Protein AF-A0A7J4LYX9-F1 (afdb_monomer_lite)

pLDDT: mean 90.03, std 9.16, range [48.56, 97.06]

Secondary structure (DSSP, 8-state):
-HHHHHHHHHHHHHTTS--EEEEEETTEEEEEE-HHHHTT--HHHHHHHHHHHTTT--EEEEETTEEEEE--TTTHHHHHHHHHHHTT--S---

Foldseek 3Di:
DVVQVVVQVVVCVVVVHFDWDWDDDAQKIKIFTTPVCLVPDAPVVLVVVLCVVVVNQKDKDDDSGIMMIGHHPVCVVVSVQSSCVSVVNDNPDD

Sequence (94 aa):
GRYSSKLQNHLETENNGNTITIVHYGNYISMRISKDLSGSVNLLEIIERLKVATNGELSGGGHQQAASIKTTSEHMNDTMRMLLVELGVKSQVF

Radius of gyration: 12.81 Å; chains: 1; bounding box: 34×29×33 Å

Structure (mmCIF, N/CA/C/O backbone):
data_AF-A0A7J4LYX9-F1
#
_entry.id   AF-A0A7J4LYX9-F1
#
loop_
_atom_site.group_PDB
_atom_site.id
_atom_site.type_symbol
_atom_site.label_atom_id
_atom_site.label_alt_id
_atom_site.label_comp_id
_atom_site.label_asym_id
_atom_site.label_entity_id
_atom_site.label_seq_id
_atom_site.pdbx_PDB_ins_code
_atom_site.Cartn_x
_atom_site.Cartn_y
_atom_site.Cartn_z
_atom_site.occupancy
_atom_site.B_iso_or_equiv
_atom_site.auth_seq_id
_atom_site.auth_comp_id
_atom_site.auth_asym_id
_atom_site.auth_atom_id
_atom_site.pdbx_PDB_model_num
ATOM 1 N N . GLY A 1 1 ? -3.347 10.266 0.029 1.00 66.69 1 GLY A N 1
ATOM 2 C CA . GLY A 1 1 ? -3.289 10.682 1.447 1.00 66.69 1 GLY A CA 1
ATOM 3 C C . GLY A 1 1 ? -4.666 10.902 2.059 1.00 66.69 1 GLY A C 1
ATOM 4 O O . GLY A 1 1 ? -5.137 10.044 2.790 1.00 66.69 1 GLY A O 1
ATOM 5 N N . ARG A 1 2 ? -5.326 12.035 1.768 1.00 82.50 2 ARG A N 1
ATOM 6 C CA . ARG A 1 2 ? -6.611 12.409 2.399 1.00 82.50 2 ARG A CA 1
ATOM 7 C C . ARG A 1 2 ? -7.762 11.443 2.086 1.00 82.50 2 ARG A C 1
ATOM 9 O O . ARG A 1 2 ? -8.540 11.134 2.978 1.00 82.50 2 ARG A O 1
ATOM 16 N N . TYR A 1 3 ? -7.841 10.954 0.847 1.00 87.56 3 TYR A N 1
ATOM 17 C CA . TYR A 1 3 ? -8.841 9.960 0.441 1.00 87.56 3 TYR A CA 1
ATOM 18 C C . TYR A 1 3 ? -8.643 8.620 1.164 1.00 87.56 3 TYR A C 1
ATOM 20 O O . TYR A 1 3 ? -9.535 8.193 1.887 1.00 87.56 3 TYR A O 1
ATOM 28 N N . SER A 1 4 ? -7.452 8.015 1.060 1.00 86.81 4 SER A N 1
ATOM 29 C CA . SER A 1 4 ? -7.149 6.724 1.698 1.00 86.81 4 SER A CA 1
ATOM 30 C C . SER A 1 4 ? -7.305 6.753 3.219 1.00 86.81 4 SER A C 1
ATOM 32 O O . SER A 1 4 ? -7.736 5.768 3.799 1.00 86.81 4 SER A O 1
ATOM 34 N N . SER A 1 5 ? -7.035 7.887 3.871 1.00 88.44 5 SER A N 1
ATOM 35 C CA . SER A 1 5 ? -7.307 8.048 5.304 1.00 88.44 5 SER A CA 1
ATOM 36 C C . SER A 1 5 ? -8.802 8.073 5.631 1.00 88.44 5 SER A C 1
ATOM 38 O O . SER A 1 5 ? -9.210 7.450 6.602 1.00 88.44 5 SER A O 1
ATOM 40 N N . LYS A 1 6 ? -9.626 8.783 4.848 1.00 92.62 6 LYS A N 1
ATOM 41 C CA . LYS A 1 6 ? -11.082 8.792 5.069 1.00 92.62 6 LYS A CA 1
ATOM 42 C C . LYS A 1 6 ? -11.692 7.416 4.817 1.00 92.62 6 LYS A C 1
ATOM 44 O O . LYS A 1 6 ? -12.552 6.995 5.580 1.00 92.62 6 LYS A O 1
ATOM 49 N N . LEU A 1 7 ? -11.223 6.737 3.770 1.00 92.69 7 LEU A N 1
ATOM 50 C CA . LEU A 1 7 ? -11.642 5.380 3.442 1.00 92.69 7 LEU A CA 1
ATOM 51 C C . LEU A 1 7 ? -11.280 4.401 4.564 1.00 92.69 7 LEU A C 1
ATOM 53 O O . LEU A 1 7 ? -12.150 3.665 5.004 1.00 92.69 7 LEU A O 1
ATOM 57 N N . GLN A 1 8 ? -10.046 4.461 5.081 1.00 92.94 8 GLN A N 1
ATOM 58 C CA . GLN A 1 8 ? -9.621 3.657 6.231 1.00 92.94 8 GLN A CA 1
ATOM 59 C C . GLN A 1 8 ? -10.562 3.851 7.426 1.00 92.94 8 GLN A C 1
ATOM 61 O O . GLN A 1 8 ? -11.093 2.876 7.934 1.00 92.94 8 GLN A O 1
ATOM 66 N N . ASN A 1 9 ? -10.824 5.096 7.839 1.00 91.75 9 ASN A N 1
ATOM 67 C CA . ASN A 1 9 ? -11.684 5.364 8.999 1.00 91.75 9 ASN A CA 1
ATOM 68 C C . ASN A 1 9 ? -13.108 4.811 8.810 1.00 91.75 9 ASN A C 1
ATOM 70 O O . ASN A 1 9 ? -13.730 4.328 9.756 1.00 91.75 9 ASN A O 1
ATOM 74 N N . HIS A 1 10 ? -13.635 4.900 7.587 1.00 93.00 10 HIS A N 1
ATOM 75 C CA . HIS A 1 10 ? -14.944 4.352 7.254 1.00 93.00 10 HIS A CA 1
ATOM 76 C C . HIS A 1 10 ? -14.945 2.819 7.330 1.00 93.00 10 HIS A C 1
ATOM 78 O O . HIS A 1 10 ? -15.778 2.256 8.033 1.00 93.00 10 HIS A O 1
ATOM 84 N N . LEU A 1 11 ? -13.962 2.157 6.710 1.00 92.31 11 LEU A N 1
ATOM 85 C CA . LEU A 1 11 ? -13.828 0.697 6.730 1.00 92.31 11 LEU A CA 1
ATOM 86 C C . LEU A 1 11 ? -13.563 0.144 8.134 1.00 92.31 11 LEU A C 1
ATOM 88 O O . LEU A 1 11 ? -14.075 -0.919 8.471 1.00 92.31 11 LEU A O 1
ATOM 92 N N . GLU A 1 12 ? -12.802 0.853 8.968 1.00 91.69 12 GLU A N 1
ATOM 93 C CA . GLU A 1 12 ? -12.612 0.496 10.379 1.00 91.69 12 GLU A CA 1
ATOM 94 C C . GLU A 1 12 ? -13.927 0.510 11.153 1.00 91.69 12 GLU A C 1
ATOM 96 O O . GLU A 1 12 ? -14.160 -0.372 11.978 1.00 91.69 12 GLU A O 1
ATOM 101 N N . THR A 1 13 ? -14.789 1.488 10.866 1.00 90.50 13 THR A N 1
ATOM 102 C CA . THR A 1 13 ? -16.109 1.596 11.494 1.00 90.50 13 THR A CA 1
ATOM 103 C C . THR A 1 13 ? -17.018 0.443 11.062 1.00 90.50 13 THR A C 1
ATOM 105 O O . THR A 1 13 ? -17.727 -0.113 11.893 1.00 90.50 13 THR A O 1
ATOM 108 N N . GLU A 1 14 ? -16.988 0.057 9.784 1.00 90.19 14 GLU A N 1
ATOM 109 C CA . GLU A 1 14 ? -17.850 -1.008 9.248 1.00 90.19 14 GLU A CA 1
ATOM 110 C C . GLU A 1 14 ? -17.397 -2.423 9.629 1.00 90.19 14 GLU A C 1
ATOM 112 O O . GLU A 1 14 ? -18.232 -3.301 9.830 1.00 90.19 14 GLU A O 1
ATOM 117 N N . ASN A 1 15 ? -16.087 -2.658 9.755 1.00 85.75 15 ASN A N 1
ATOM 118 C CA . ASN A 1 15 ? -15.527 -3.994 9.993 1.00 85.75 15 ASN A CA 1
ATOM 119 C C . ASN A 1 15 ? -15.195 -4.277 11.468 1.00 85.75 15 ASN A C 1
ATOM 121 O O . ASN A 1 15 ? -14.512 -5.255 11.764 1.00 85.75 15 ASN A O 1
ATOM 125 N N . ASN A 1 16 ? -15.682 -3.449 12.402 1.00 80.56 16 ASN A N 1
ATOM 126 C CA . ASN A 1 16 ? -15.364 -3.535 13.834 1.00 80.56 16 ASN A CA 1
ATOM 127 C C . ASN A 1 16 ? -13.846 -3.519 14.122 1.00 80.56 16 ASN A C 1
ATOM 129 O O . ASN A 1 16 ? -13.360 -4.228 15.004 1.00 80.56 16 ASN A O 1
ATOM 133 N N . GLY A 1 17 ? -13.095 -2.693 13.390 1.00 78.06 17 GLY A N 1
ATOM 134 C CA . GLY A 1 17 ? -11.644 -2.551 13.536 1.00 78.06 17 GLY A CA 1
ATOM 135 C C . GLY A 1 17 ? -10.822 -3.436 12.592 1.00 78.06 17 GLY A C 1
ATOM 136 O O . GLY A 1 17 ? -11.312 -3.902 11.571 1.00 78.06 17 GLY A O 1
ATOM 137 N N . ASN A 1 18 ? -9.530 -3.584 12.903 1.00 87.88 18 ASN A N 1
ATOM 138 C CA . ASN A 1 18 ? -8.524 -4.391 12.193 1.00 87.88 18 ASN A CA 1
ATOM 139 C C . ASN A 1 18 ? -8.659 -4.449 10.663 1.00 87.88 18 ASN A C 1
ATOM 141 O O . ASN A 1 18 ? -8.932 -5.496 10.080 1.00 87.88 18 ASN A O 1
ATOM 145 N N . THR A 1 19 ? -8.370 -3.334 9.999 1.00 92.44 19 THR A N 1
ATOM 146 C CA . THR A 1 19 ? -8.349 -3.257 8.536 1.00 92.44 19 THR A CA 1
ATOM 147 C C . THR A 1 19 ? -6.983 -2.837 8.007 1.00 92.44 19 THR A C 1
ATOM 149 O O . THR A 1 19 ? -6.264 -2.035 8.611 1.00 92.44 19 THR A O 1
ATOM 152 N N . ILE A 1 20 ? -6.644 -3.363 6.830 1.00 93.19 20 ILE A N 1
ATOM 153 C CA . ILE A 1 20 ? -5.567 -2.859 5.980 1.00 93.19 20 ILE A CA 1
ATOM 154 C C . ILE A 1 20 ? -6.221 -2.379 4.692 1.00 93.19 20 ILE A C 1
ATOM 156 O O . ILE A 1 20 ? -6.829 -3.167 3.972 1.00 93.19 20 ILE A O 1
ATOM 160 N N . THR A 1 21 ? -6.094 -1.090 4.394 1.00 94.12 21 THR A N 1
ATOM 161 C CA . THR A 1 21 ? -6.612 -0.508 3.155 1.00 94.12 21 THR A CA 1
ATOM 162 C C . THR A 1 21 ? -5.470 -0.259 2.188 1.00 94.12 21 THR A C 1
ATOM 164 O O . THR A 1 21 ? -4.507 0.440 2.513 1.00 94.12 21 THR A O 1
ATOM 167 N N . ILE A 1 22 ? -5.618 -0.768 0.967 1.00 94.62 22 ILE A N 1
ATOM 168 C CA . ILE A 1 22 ? -4.697 -0.541 -0.145 1.00 94.62 22 ILE A CA 1
ATOM 169 C C . ILE A 1 22 ? -5.462 0.190 -1.244 1.00 94.62 22 ILE A C 1
ATOM 171 O O . ILE A 1 22 ? -6.495 -0.277 -1.712 1.00 94.62 22 ILE A O 1
ATOM 175 N N . VAL A 1 23 ? -4.955 1.349 -1.658 1.00 94.12 23 VAL A N 1
ATOM 176 C CA . VAL A 1 23 ? -5.517 2.141 -2.758 1.00 94.12 23 VAL A CA 1
ATOM 177 C C . VAL A 1 23 ? -4.416 2.397 -3.771 1.00 94.12 23 VAL A C 1
ATOM 179 O O . VAL A 1 23 ? -3.439 3.075 -3.445 1.00 94.12 23 VAL A O 1
ATOM 182 N N . HIS A 1 24 ? -4.580 1.908 -4.998 1.00 92.31 24 HIS A N 1
ATOM 183 C CA . HIS A 1 24 ? -3.711 2.309 -6.103 1.00 92.31 24 HIS A CA 1
ATOM 184 C C . HIS A 1 24 ? -4.246 3.570 -6.781 1.00 92.31 24 HIS A C 1
ATOM 186 O O . HIS A 1 24 ? -5.451 3.821 -6.771 1.00 92.31 24 HIS A O 1
ATOM 192 N N . TYR A 1 25 ? -3.363 4.379 -7.359 1.00 91.00 25 TYR A N 1
ATOM 193 C CA . TYR A 1 25 ? -3.723 5.447 -8.290 1.00 91.00 25 TYR A CA 1
ATOM 194 C C . TYR A 1 25 ? -2.496 5.858 -9.113 1.00 91.00 25 TYR A C 1
ATOM 196 O O . TYR A 1 25 ? -1.482 6.308 -8.573 1.00 91.00 25 TYR A O 1
ATOM 204 N N . GLY A 1 26 ? -2.584 5.712 -10.437 1.00 91.75 26 GLY A N 1
ATOM 205 C CA . GLY A 1 26 ? -1.453 5.949 -11.335 1.00 91.75 26 GLY A CA 1
ATOM 206 C C . GLY A 1 26 ? -0.255 5.079 -10.955 1.00 91.75 26 GLY A C 1
ATOM 207 O O . GLY A 1 26 ? -0.372 3.865 -10.882 1.00 91.75 26 GLY A O 1
ATOM 208 N N . ASN A 1 27 ? 0.875 5.716 -10.652 1.00 94.88 27 ASN A N 1
ATOM 209 C CA . ASN A 1 27 ? 2.137 5.062 -10.284 1.00 94.88 27 ASN A CA 1
ATOM 210 C C . ASN A 1 27 ? 2.331 4.910 -8.765 1.00 94.88 27 ASN A C 1
ATOM 212 O O . ASN A 1 27 ? 3.453 4.727 -8.295 1.00 94.88 27 ASN A O 1
ATOM 216 N N . TYR A 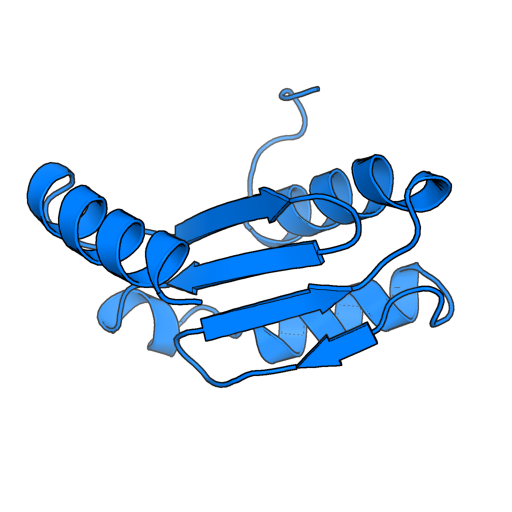1 28 ? 1.255 5.035 -7.982 1.00 95.19 28 TYR A N 1
ATOM 217 C CA . TYR A 1 28 ? 1.301 5.020 -6.523 1.00 95.19 28 TYR A CA 1
ATOM 218 C C . TYR A 1 28 ? 0.387 3.951 -5.934 1.00 95.19 28 TYR A C 1
ATOM 220 O O . TYR A 1 28 ? -0.743 3.764 -6.378 1.00 95.19 28 TYR A O 1
ATOM 228 N N . ILE A 1 29 ? 0.855 3.327 -4.858 1.00 95.62 29 ILE A N 1
ATOM 229 C CA . ILE A 1 29 ? 0.071 2.474 -3.967 1.00 95.62 29 ILE A CA 1
ATOM 230 C C . ILE A 1 29 ? 0.103 3.132 -2.590 1.00 95.62 29 ILE A C 1
ATOM 232 O O . ILE A 1 29 ? 1.167 3.293 -1.997 1.00 95.62 29 ILE A O 1
ATOM 236 N N . SER A 1 30 ? -1.052 3.544 -2.074 1.00 95.88 30 SER A N 1
ATOM 237 C CA . SER A 1 30 ? -1.207 4.065 -0.716 1.00 95.88 30 SER A CA 1
ATOM 238 C C .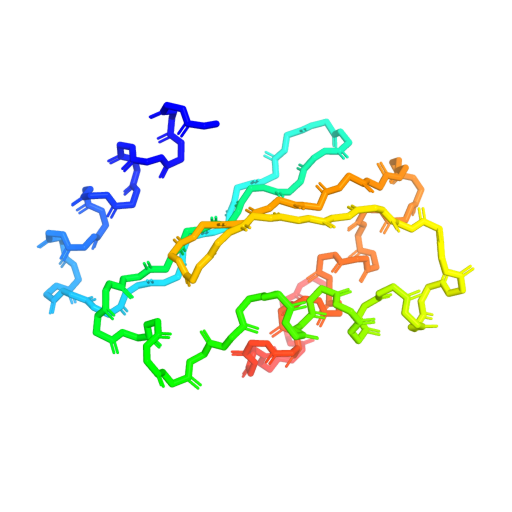 SER A 1 30 ? -1.749 2.968 0.186 1.00 95.88 30 SER A C 1
ATOM 240 O O . SER A 1 30 ? -2.794 2.395 -0.100 1.00 95.88 30 SER A O 1
ATOM 242 N N . MET A 1 31 ? -1.080 2.750 1.312 1.00 96.00 31 MET A N 1
ATOM 243 C CA . MET A 1 31 ? -1.458 1.773 2.325 1.00 96.00 31 MET A CA 1
ATOM 244 C C . MET A 1 31 ? -1.809 2.473 3.634 1.00 96.00 31 MET A C 1
ATOM 246 O O . MET A 1 31 ? -1.168 3.456 4.029 1.00 96.00 31 MET A O 1
ATOM 250 N N . ARG A 1 32 ? -2.835 1.963 4.306 1.00 94.94 32 ARG A N 1
ATOM 251 C CA . ARG A 1 32 ? -3.240 2.339 5.660 1.00 94.94 32 ARG A CA 1
ATOM 252 C C . ARG A 1 32 ? -3.510 1.071 6.447 1.00 94.94 32 ARG A C 1
ATOM 254 O O . ARG A 1 32 ? -3.999 0.099 5.885 1.00 94.94 32 ARG A O 1
ATOM 261 N N . ILE A 1 33 ? -3.172 1.097 7.725 1.00 94.44 33 ILE A N 1
ATOM 262 C CA . ILE A 1 33 ? -3.392 -0.022 8.630 1.00 94.44 33 ILE A CA 1
ATOM 263 C C . ILE A 1 33 ? -3.929 0.494 9.956 1.00 94.44 33 ILE A C 1
ATOM 265 O O . ILE A 1 33 ? -3.490 1.540 10.449 1.00 94.44 33 ILE A O 1
ATOM 269 N N . SER A 1 34 ? -4.878 -0.244 10.525 1.00 93.50 34 SER A N 1
ATOM 270 C CA . SER A 1 34 ? -5.429 0.056 11.839 1.00 93.50 34 SER A CA 1
ATOM 271 C C . SER A 1 34 ? -4.354 0.088 12.911 1.00 93.50 34 SER A C 1
ATOM 273 O O . SER A 1 34 ? -3.360 -0.637 12.850 1.00 93.50 34 SER A O 1
ATOM 275 N N . LYS A 1 35 ? -4.568 0.928 13.927 1.00 90.31 35 LYS A N 1
ATOM 276 C CA . LYS A 1 35 ? -3.632 1.085 15.048 1.00 90.31 35 LYS A CA 1
ATOM 277 C C . LYS A 1 35 ? -3.298 -0.248 15.713 1.00 90.31 35 LYS A C 1
ATOM 279 O O . LYS A 1 35 ? -2.122 -0.533 15.919 1.00 90.31 35 LYS A O 1
ATOM 284 N N . ASP A 1 36 ? -4.306 -1.070 15.964 1.00 89.75 36 ASP A N 1
ATOM 285 C CA . ASP A 1 36 ? -4.129 -2.344 16.660 1.00 89.75 36 ASP A CA 1
ATOM 286 C C . ASP A 1 36 ? -3.307 -3.337 15.823 1.00 89.75 36 ASP A C 1
ATOM 288 O O . ASP A 1 36 ? -2.413 -4.001 16.343 1.00 89.75 36 ASP A O 1
ATOM 292 N N . LEU A 1 37 ? -3.507 -3.353 14.500 1.00 91.12 37 LEU A N 1
ATOM 293 C CA . LEU A 1 37 ? -2.705 -4.167 13.581 1.00 91.12 37 LEU A CA 1
ATOM 294 C C . LEU A 1 37 ? -1.279 -3.636 13.390 1.00 91.12 37 LEU A C 1
ATOM 296 O O . LEU A 1 37 ? -0.362 -4.434 13.190 1.00 91.12 37 LEU A O 1
ATOM 300 N N . SER A 1 38 ? -1.063 -2.320 13.484 1.00 90.75 38 SER A N 1
ATOM 301 C CA . SER A 1 38 ? 0.251 -1.697 13.257 1.00 90.75 38 SER A CA 1
ATOM 302 C C . SER A 1 38 ? 1.336 -2.124 14.257 1.00 90.75 38 SER A C 1
ATOM 304 O O . SER A 1 38 ? 2.520 -1.957 13.976 1.00 90.75 38 SER A O 1
ATOM 306 N N . GLY A 1 39 ? 0.955 -2.718 15.396 1.00 89.00 39 GLY A N 1
ATOM 307 C CA . GLY A 1 39 ? 1.894 -3.350 16.331 1.00 89.00 39 GLY A CA 1
ATOM 308 C C . GLY A 1 39 ? 2.389 -4.736 15.895 1.00 89.00 39 GLY A C 1
ATOM 309 O O . GLY A 1 39 ? 3.387 -5.216 16.422 1.00 89.00 39 GLY A O 1
ATOM 310 N N . SER A 1 40 ? 1.708 -5.375 14.941 1.00 90.62 40 SER A N 1
ATOM 311 C CA . SER A 1 40 ? 2.006 -6.734 14.458 1.00 90.62 40 SER A CA 1
ATOM 312 C C . SER A 1 40 ? 2.456 -6.780 12.996 1.00 90.62 40 SER A C 1
ATOM 314 O O . SER A 1 40 ? 3.189 -7.684 12.605 1.00 90.62 40 SER A O 1
ATOM 316 N N . VAL A 1 41 ? 2.051 -5.796 12.191 1.00 92.25 41 VAL A N 1
ATOM 317 C CA . VAL A 1 41 ? 2.382 -5.704 10.768 1.00 92.25 41 VAL A CA 1
ATOM 318 C C . VAL A 1 41 ? 3.196 -4.441 10.526 1.00 92.25 41 VAL A C 1
ATOM 320 O O . VAL A 1 41 ? 2.702 -3.322 10.669 1.00 92.25 41 VAL A O 1
ATOM 323 N N . ASN A 1 42 ? 4.447 -4.623 10.109 1.00 94.31 42 ASN A N 1
ATOM 324 C CA . ASN A 1 42 ? 5.350 -3.525 9.801 1.00 94.31 42 ASN A CA 1
ATOM 325 C C . ASN A 1 42 ? 5.356 -3.222 8.295 1.00 94.31 42 ASN A C 1
ATOM 327 O O . ASN A 1 42 ? 6.057 -3.866 7.514 1.00 94.31 42 ASN A O 1
ATOM 331 N N . LEU A 1 43 ? 4.596 -2.201 7.884 1.00 95.06 43 LEU A N 1
ATOM 332 C CA . LEU A 1 43 ? 4.515 -1.788 6.477 1.00 95.06 43 LEU A CA 1
ATOM 333 C C . LEU A 1 43 ? 5.871 -1.370 5.889 1.00 95.06 43 LEU A C 1
ATOM 335 O O . LEU A 1 43 ? 6.096 -1.559 4.697 1.00 95.06 43 LEU A O 1
ATOM 339 N N . LEU A 1 44 ? 6.770 -0.794 6.695 1.00 95.00 44 LEU A N 1
ATOM 340 C CA . LEU A 1 44 ? 8.087 -0.373 6.209 1.00 95.00 44 LEU A CA 1
ATOM 341 C C . LEU A 1 44 ? 8.971 -1.579 5.900 1.00 95.00 44 LEU A C 1
ATOM 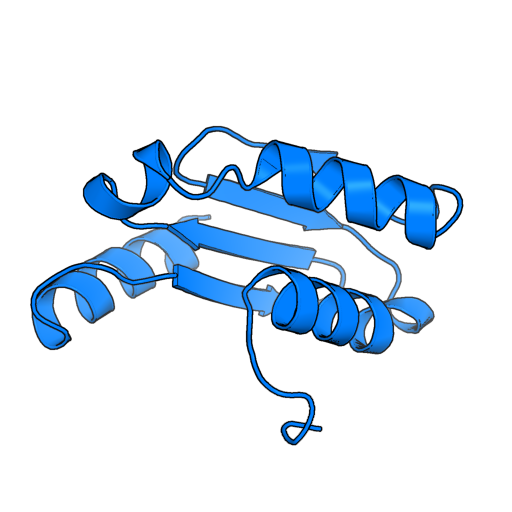343 O O . LEU A 1 44 ? 9.643 -1.593 4.877 1.00 95.00 44 LEU A O 1
ATOM 347 N N . GLU A 1 45 ? 8.918 -2.608 6.739 1.00 95.38 45 GLU A N 1
ATOM 348 C CA . GLU A 1 45 ? 9.658 -3.850 6.519 1.00 95.38 45 GLU A CA 1
ATOM 349 C C . GLU A 1 45 ? 9.172 -4.589 5.265 1.00 95.38 45 GLU A C 1
ATOM 351 O O . GLU A 1 45 ? 9.987 -5.045 4.465 1.00 95.38 45 GLU A O 1
ATOM 356 N N . ILE A 1 46 ? 7.853 -4.629 5.044 1.00 95.31 46 ILE A N 1
ATOM 357 C CA . ILE A 1 46 ? 7.266 -5.163 3.807 1.00 95.31 46 ILE A CA 1
ATOM 358 C C . ILE A 1 46 ? 7.790 -4.383 2.594 1.00 95.31 46 ILE A C 1
ATOM 360 O O . ILE A 1 46 ? 8.232 -4.985 1.620 1.00 95.31 46 ILE A O 1
ATOM 364 N N . ILE A 1 47 ? 7.796 -3.047 2.649 1.00 95.56 47 ILE A N 1
ATOM 365 C CA . ILE A 1 47 ? 8.325 -2.215 1.558 1.00 95.56 47 ILE A CA 1
ATOM 366 C C . ILE A 1 47 ? 9.799 -2.523 1.283 1.00 95.56 47 ILE A C 1
ATOM 368 O O . ILE A 1 47 ? 10.175 -2.615 0.118 1.00 95.56 47 ILE A O 1
ATOM 372 N N . GLU A 1 48 ? 10.630 -2.684 2.313 1.00 95.00 48 GLU A N 1
ATOM 373 C CA . GLU A 1 48 ? 12.043 -3.025 2.123 1.00 95.00 48 GLU A CA 1
ATOM 374 C C . GLU A 1 48 ? 12.213 -4.398 1.459 1.00 95.00 48 GLU A C 1
ATOM 376 O O . GLU A 1 48 ? 12.997 -4.525 0.519 1.00 95.00 48 GLU A O 1
ATOM 381 N N . ARG A 1 49 ? 11.417 -5.407 1.841 1.00 94.81 49 ARG A N 1
ATOM 382 C CA . ARG A 1 49 ? 11.415 -6.706 1.145 1.00 94.81 49 ARG A CA 1
ATOM 383 C C . ARG A 1 49 ? 11.009 -6.579 -0.323 1.00 94.81 49 ARG A C 1
ATOM 385 O O . ARG A 1 49 ? 11.667 -7.153 -1.189 1.00 94.81 49 ARG A O 1
ATOM 392 N N . LEU A 1 50 ? 9.984 -5.780 -0.619 1.00 94.31 50 LEU A N 1
ATOM 393 C CA . LEU A 1 50 ? 9.548 -5.521 -1.994 1.00 94.31 50 LEU A CA 1
ATOM 394 C C . LEU A 1 50 ? 10.619 -4.785 -2.812 1.00 94.31 50 LEU A C 1
ATOM 396 O O . LEU A 1 50 ? 10.824 -5.120 -3.977 1.00 94.31 50 LEU A O 1
ATOM 400 N N . LYS A 1 51 ? 11.331 -3.814 -2.223 1.00 94.06 51 LYS A N 1
A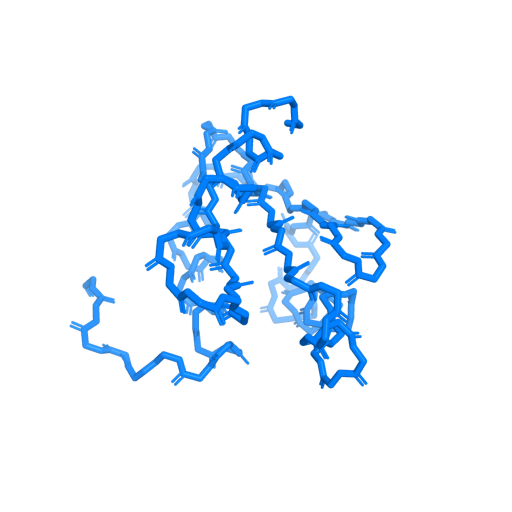TOM 401 C CA . LYS A 1 51 ? 12.465 -3.135 -2.878 1.00 94.06 51 LYS A CA 1
ATOM 402 C C . LYS A 1 51 ? 13.552 -4.129 -3.265 1.00 94.06 51 LYS A C 1
ATOM 404 O O . LYS A 1 51 ? 14.043 -4.076 -4.386 1.00 94.06 51 LYS A O 1
ATOM 409 N N . VAL A 1 52 ? 13.904 -5.042 -2.360 1.00 93.12 52 VAL A N 1
ATOM 410 C CA . VAL A 1 52 ? 14.901 -6.087 -2.631 1.00 93.12 52 VAL A CA 1
ATOM 411 C C . VAL A 1 52 ? 14.419 -7.018 -3.747 1.00 93.12 52 VAL A C 1
ATOM 413 O O . VAL A 1 52 ? 15.166 -7.267 -4.687 1.00 93.12 52 VAL A O 1
ATOM 416 N N . ALA A 1 53 ? 13.165 -7.475 -3.694 1.00 90.38 53 ALA A N 1
ATOM 417 C CA . ALA A 1 53 ? 12.593 -8.375 -4.699 1.00 90.38 53 ALA A CA 1
ATOM 418 C C . ALA A 1 53 ? 12.493 -7.749 -6.103 1.00 90.38 53 ALA A C 1
ATOM 420 O O . ALA A 1 53 ? 12.556 -8.460 -7.102 1.00 90.38 53 ALA A O 1
ATOM 421 N N . THR A 1 54 ? 12.359 -6.424 -6.178 1.00 88.69 54 THR A N 1
ATOM 422 C CA . THR A 1 54 ? 12.282 -5.654 -7.432 1.00 88.69 54 THR A CA 1
ATOM 423 C C . THR A 1 54 ? 13.614 -5.042 -7.854 1.00 88.69 54 THR A C 1
ATOM 425 O O . THR A 1 54 ? 13.631 -4.149 -8.689 1.00 88.69 54 THR A O 1
ATOM 428 N N . ASN A 1 55 ? 14.742 -5.455 -7.265 1.00 89.12 55 ASN A N 1
ATOM 429 C CA . ASN A 1 55 ? 16.061 -4.874 -7.550 1.00 89.12 55 ASN A CA 1
ATOM 430 C C . ASN A 1 55 ? 16.103 -3.330 -7.438 1.00 89.12 55 ASN A C 1
ATOM 432 O O . ASN A 1 55 ? 16.876 -2.666 -8.125 1.00 89.12 55 ASN A O 1
ATOM 436 N N . GLY A 1 56 ? 15.273 -2.747 -6.568 1.00 85.62 56 GLY A N 1
ATOM 437 C CA . GLY A 1 56 ? 15.187 -1.301 -6.355 1.00 85.62 56 GLY A CA 1
ATOM 438 C C . GLY A 1 56 ? 14.334 -0.532 -7.370 1.00 85.62 56 GLY A C 1
ATOM 439 O O . GLY A 1 56 ? 14.339 0.698 -7.336 1.00 85.62 56 GLY A O 1
ATOM 440 N N . GLU A 1 57 ? 13.574 -1.207 -8.237 1.00 88.31 57 GLU A N 1
ATOM 441 C CA . GLU A 1 57 ? 12.701 -0.562 -9.238 1.00 88.31 57 GLU A CA 1
ATOM 442 C C . GLU A 1 57 ? 11.491 0.169 -8.628 1.00 88.31 57 GLU A C 1
ATOM 444 O O . GLU A 1 57 ? 10.810 0.945 -9.306 1.00 88.31 57 GLU A O 1
ATOM 449 N N . LEU A 1 58 ? 11.241 -0.014 -7.329 1.00 93.69 58 LEU A N 1
ATOM 450 C CA . LEU A 1 58 ? 10.254 0.750 -6.573 1.00 93.69 58 LEU A CA 1
ATOM 451 C C . LEU A 1 58 ? 10.893 1.600 -5.475 1.00 93.69 58 LEU A C 1
ATOM 453 O O . LEU A 1 58 ? 11.929 1.283 -4.894 1.00 93.69 58 LEU A O 1
ATOM 457 N N . SER A 1 59 ? 10.198 2.675 -5.119 1.00 95.69 59 SER A N 1
ATOM 458 C CA . SER A 1 59 ? 10.506 3.490 -3.944 1.00 95.69 59 SER A CA 1
ATOM 459 C C . SER A 1 59 ? 9.332 3.461 -2.978 1.00 95.69 59 SER A C 1
ATOM 461 O O . SER A 1 59 ? 8.179 3.338 -3.384 1.00 95.69 59 SER A O 1
ATOM 463 N N . GLY A 1 60 ? 9.598 3.578 -1.684 1.00 95.38 60 GLY A N 1
ATOM 464 C CA . GLY A 1 60 ? 8.535 3.583 -0.691 1.00 95.38 60 GLY A CA 1
ATOM 465 C C . GLY A 1 60 ? 9.012 4.052 0.670 1.00 95.38 60 GLY A C 1
ATOM 466 O O . GLY A 1 60 ? 10.210 4.024 0.962 1.00 95.38 60 GLY A O 1
ATOM 467 N N . GLY A 1 61 ? 8.056 4.505 1.475 1.00 94.62 61 GLY A N 1
ATOM 468 C CA . GLY A 1 61 ? 8.282 5.042 2.812 1.00 94.62 61 GLY A CA 1
ATOM 469 C C . GLY A 1 61 ? 6.971 5.364 3.525 1.00 94.62 61 GLY A C 1
ATOM 470 O O . GLY A 1 61 ? 5.884 5.145 2.981 1.00 94.62 61 GLY A O 1
ATOM 471 N N . GLY A 1 62 ? 7.074 5.885 4.747 1.00 94.56 62 GLY A N 1
ATOM 472 C CA . GLY A 1 62 ? 5.923 6.179 5.596 1.00 94.56 62 GLY A CA 1
ATOM 473 C C . GLY A 1 62 ? 6.238 6.037 7.082 1.00 94.56 62 GLY A C 1
ATOM 474 O O . GLY A 1 62 ? 7.345 6.328 7.524 1.00 94.56 62 GLY A O 1
ATOM 475 N N . HIS A 1 63 ? 5.248 5.581 7.839 1.00 92.56 63 HIS A N 1
ATOM 476 C CA . HIS A 1 63 ? 5.318 5.295 9.267 1.00 92.56 63 HIS A CA 1
ATOM 477 C C . HIS A 1 63 ? 4.448 4.069 9.602 1.00 92.56 63 HIS A C 1
ATOM 479 O O . HIS A 1 63 ? 3.799 3.499 8.728 1.00 92.56 63 HIS A O 1
ATOM 485 N N . GLN A 1 64 ? 4.390 3.677 10.878 1.00 92.62 64 GLN A N 1
ATOM 486 C CA . GLN A 1 64 ? 3.747 2.429 11.330 1.00 92.62 64 GLN A CA 1
ATOM 487 C C . GLN A 1 64 ? 2.310 2.204 10.819 1.00 92.62 64 GLN A C 1
ATOM 489 O O . GLN A 1 64 ? 1.931 1.075 10.542 1.00 92.62 64 GLN A O 1
ATOM 494 N N . GLN A 1 65 ? 1.512 3.266 10.666 1.00 94.62 65 GLN A N 1
ATOM 495 C CA . GLN A 1 65 ? 0.091 3.173 10.291 1.00 94.62 65 GLN A CA 1
ATOM 496 C C . GLN A 1 65 ? -0.205 3.555 8.837 1.00 94.62 65 GLN A C 1
ATOM 498 O O . GLN A 1 65 ? -1.347 3.469 8.374 1.00 94.62 65 GLN A O 1
ATOM 503 N N . ALA A 1 66 ? 0.790 4.062 8.115 1.00 95.00 66 ALA A N 1
ATOM 504 C CA . ALA A 1 66 ? 0.589 4.533 6.760 1.00 95.00 66 ALA A CA 1
ATOM 505 C C . ALA A 1 66 ? 1.883 4.488 5.978 1.00 95.00 66 ALA A C 1
ATOM 507 O O . ALA A 1 66 ? 2.898 5.028 6.408 1.00 95.00 66 ALA A O 1
ATOM 508 N N . ALA A 1 67 ? 1.809 3.934 4.781 1.00 96.56 67 ALA A N 1
ATOM 509 C CA . ALA A 1 67 ? 2.943 3.900 3.889 1.00 96.56 67 ALA A 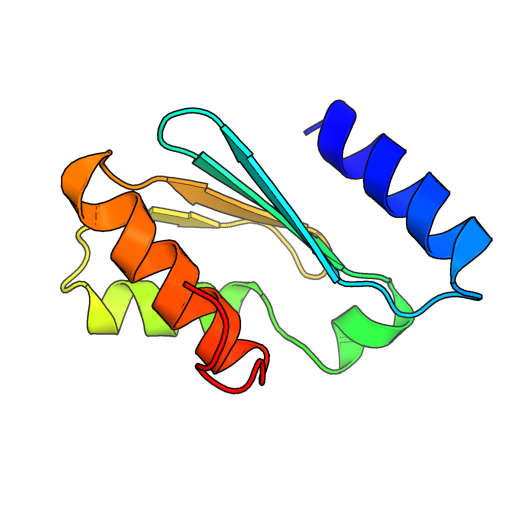CA 1
ATOM 510 C C . ALA A 1 67 ? 2.496 4.072 2.443 1.00 96.56 67 ALA A C 1
ATOM 512 O O . ALA A 1 67 ? 1.309 3.994 2.111 1.00 96.56 67 ALA A O 1
ATOM 513 N N . SER A 1 68 ? 3.454 4.348 1.576 1.00 96.75 68 SER A N 1
ATOM 514 C CA . SER A 1 68 ? 3.210 4.416 0.146 1.00 96.75 68 SER A CA 1
ATOM 515 C C . SER A 1 68 ? 4.365 3.828 -0.630 1.00 96.75 68 SER A C 1
ATOM 517 O O . SER A 1 68 ? 5.519 4.010 -0.244 1.00 96.75 68 SER A O 1
ATOM 519 N N . ILE A 1 69 ? 4.031 3.196 -1.747 1.00 97.06 69 ILE A N 1
ATOM 520 C CA . ILE A 1 69 ? 4.966 2.734 -2.764 1.00 97.06 69 ILE A CA 1
ATOM 521 C C . ILE A 1 69 ? 4.740 3.571 -4.022 1.00 97.06 69 ILE A C 1
ATOM 523 O O . ILE A 1 69 ? 3.600 3.880 -4.373 1.00 97.06 69 ILE A O 1
ATOM 527 N N . LYS A 1 70 ? 5.825 3.940 -4.696 1.00 96.69 70 LYS A N 1
ATOM 528 C CA . LYS A 1 70 ? 5.833 4.485 -6.047 1.00 96.69 70 LYS A CA 1
ATOM 529 C C . LYS A 1 70 ? 6.594 3.513 -6.943 1.00 96.69 70 LYS A C 1
ATOM 531 O O . LYS A 1 70 ? 7.733 3.167 -6.637 1.00 96.69 70 LYS A O 1
ATOM 536 N N . THR A 1 71 ? 5.960 3.109 -8.033 1.00 95.31 71 THR A N 1
ATOM 537 C CA . THR A 1 71 ? 6.485 2.149 -9.013 1.00 95.31 71 THR A CA 1
ATOM 538 C C . THR A 1 71 ? 6.095 2.591 -10.426 1.00 95.31 71 THR A C 1
ATOM 540 O O . THR A 1 71 ? 5.293 3.515 -10.580 1.00 95.31 71 THR A O 1
ATOM 543 N N . THR A 1 72 ? 6.675 2.004 -11.468 1.00 92.69 72 THR A N 1
ATOM 544 C CA . THR A 1 72 ? 6.254 2.278 -12.850 1.00 92.69 72 THR A CA 1
ATOM 545 C C . THR A 1 72 ? 4.952 1.539 -13.164 1.00 92.69 72 THR A C 1
ATOM 547 O O . THR A 1 72 ? 4.563 0.598 -12.472 1.00 92.69 72 THR A O 1
ATOM 550 N N . SER A 1 73 ? 4.253 1.959 -14.219 1.00 89.38 73 SER A N 1
ATOM 551 C CA . SER A 1 73 ? 3.022 1.281 -14.642 1.00 89.38 73 SER A CA 1
ATOM 552 C C . SER A 1 73 ? 3.283 -0.169 -15.069 1.00 89.38 73 SER A C 1
ATOM 554 O O . SER A 1 73 ? 2.434 -1.024 -14.842 1.00 89.38 73 SER A O 1
ATOM 556 N N . GLU A 1 74 ? 4.466 -0.448 -15.621 1.00 90.06 74 GLU A N 1
ATOM 557 C CA . GLU A 1 74 ? 4.900 -1.786 -16.045 1.00 90.06 74 GLU A CA 1
ATOM 558 C C . GLU A 1 74 ? 5.035 -2.746 -14.855 1.00 90.06 74 GLU A C 1
ATOM 560 O O . GLU A 1 74 ? 4.582 -3.884 -14.933 1.00 90.06 74 GLU A O 1
ATOM 565 N N . HIS A 1 75 ? 5.552 -2.271 -13.718 1.00 90.19 75 HIS A N 1
ATOM 566 C CA . HIS A 1 75 ? 5.746 -3.089 -12.514 1.00 90.19 75 HIS A CA 1
ATOM 567 C C . HIS A 1 75 ? 4.573 -3.033 -11.526 1.00 90.19 75 HIS A C 1
ATOM 569 O O . HIS A 1 75 ? 4.634 -3.653 -10.461 1.00 90.19 75 HIS A O 1
ATOM 575 N N . MET A 1 76 ? 3.503 -2.286 -11.822 1.00 92.12 76 MET A N 1
ATOM 576 C CA . MET A 1 76 ? 2.403 -2.056 -10.877 1.00 92.12 76 MET A CA 1
ATOM 577 C C . MET A 1 76 ? 1.701 -3.355 -10.468 1.00 92.12 76 MET A C 1
ATOM 579 O O . MET A 1 76 ? 1.486 -3.589 -9.278 1.00 92.12 76 MET A O 1
ATOM 583 N N . ASN A 1 77 ? 1.360 -4.204 -11.438 1.00 91.12 77 ASN A N 1
ATOM 584 C CA . ASN A 1 77 ? 0.639 -5.450 -11.173 1.00 91.12 77 ASN A CA 1
ATOM 585 C C . ASN A 1 77 ? 1.486 -6.421 -10.348 1.00 91.12 77 ASN A C 1
ATOM 587 O O . ASN A 1 77 ? 1.001 -6.965 -9.356 1.00 91.12 77 ASN A O 1
ATOM 591 N N . ASP A 1 78 ? 2.765 -6.566 -10.694 1.00 92.06 78 ASP A N 1
ATOM 592 C CA . ASP A 1 78 ? 3.692 -7.418 -9.950 1.00 92.06 78 ASP A CA 1
ATOM 593 C C . ASP A 1 78 ? 3.914 -6.884 -8.534 1.00 92.06 78 ASP A C 1
ATOM 595 O O . ASP A 1 78 ? 3.829 -7.639 -7.565 1.00 92.06 78 ASP A O 1
ATOM 599 N N . THR A 1 79 ? 4.099 -5.567 -8.387 1.00 93.31 79 THR A N 1
ATOM 600 C CA . THR A 1 79 ? 4.231 -4.910 -7.077 1.00 93.31 79 THR A CA 1
ATOM 601 C C . THR A 1 79 ? 2.996 -5.158 -6.212 1.00 93.31 79 THR A C 1
ATOM 603 O O . THR A 1 79 ? 3.125 -5.512 -5.040 1.00 93.31 79 THR A O 1
ATOM 606 N N . MET A 1 80 ? 1.794 -5.004 -6.777 1.00 93.12 80 MET A N 1
ATOM 607 C CA . MET A 1 80 ? 0.541 -5.256 -6.065 1.00 93.12 80 MET A CA 1
ATOM 608 C C . MET A 1 80 ? 0.419 -6.726 -5.655 1.00 93.12 80 MET A C 1
ATOM 610 O O . MET A 1 80 ? 0.054 -7.022 -4.520 1.00 93.12 80 MET A O 1
ATOM 614 N N . ARG A 1 81 ? 0.770 -7.654 -6.549 1.00 92.31 81 ARG A N 1
ATOM 615 C CA . ARG A 1 81 ? 0.738 -9.090 -6.267 1.00 92.31 81 ARG A CA 1
ATOM 616 C C . ARG A 1 81 ? 1.688 -9.465 -5.134 1.00 92.31 81 ARG A C 1
ATOM 618 O O . ARG A 1 81 ? 1.268 -10.143 -4.200 1.00 92.31 81 ARG A O 1
ATOM 625 N N . MET A 1 82 ? 2.940 -9.013 -5.189 1.00 93.19 82 MET A N 1
ATOM 626 C CA . MET A 1 82 ? 3.921 -9.274 -4.133 1.00 93.19 82 MET A CA 1
ATOM 627 C C . MET A 1 82 ? 3.477 -8.675 -2.795 1.00 93.19 82 MET A C 1
ATOM 629 O O . MET A 1 82 ? 3.556 -9.350 -1.773 1.00 93.19 82 MET A O 1
ATOM 633 N N . LEU A 1 83 ? 2.939 -7.450 -2.803 1.00 94.62 83 LEU A N 1
ATOM 634 C CA . LEU A 1 83 ? 2.388 -6.812 -1.606 1.00 94.62 83 LEU A CA 1
ATOM 635 C C . LEU A 1 83 ? 1.257 -7.640 -0.982 1.00 94.62 83 LEU A C 1
ATOM 637 O O . LEU A 1 83 ? 1.229 -7.837 0.229 1.00 94.62 83 LEU A O 1
ATOM 641 N N . LEU A 1 84 ? 0.319 -8.132 -1.791 1.00 92.94 84 LEU A N 1
ATOM 642 C CA . LEU A 1 84 ? -0.797 -8.939 -1.297 1.00 92.94 84 LEU A CA 1
ATOM 643 C C . LEU A 1 84 ? -0.324 -10.282 -0.726 1.00 92.94 84 LEU A C 1
ATOM 645 O O . LEU A 1 84 ? -0.835 -10.710 0.308 1.00 92.94 84 LEU A O 1
ATOM 649 N N . VAL A 1 85 ? 0.679 -10.912 -1.345 1.00 92.62 85 VAL A N 1
ATOM 650 C CA . VAL A 1 85 ? 1.309 -12.136 -0.824 1.00 92.62 85 VAL A CA 1
ATOM 651 C C . VAL A 1 85 ? 1.996 -11.882 0.520 1.00 92.62 85 VAL A C 1
ATOM 653 O O . VAL A 1 85 ? 1.779 -12.648 1.456 1.00 92.62 85 VAL A O 1
ATOM 656 N N . GLU A 1 86 ? 2.757 -10.792 0.652 1.00 92.12 86 GLU A N 1
ATOM 657 C CA . GLU A 1 86 ? 3.376 -10.368 1.922 1.00 92.12 86 GLU A CA 1
ATOM 658 C C . GLU A 1 86 ? 2.338 -10.121 3.027 1.00 92.12 86 GLU A C 1
ATOM 660 O O . GLU A 1 86 ? 2.599 -10.364 4.203 1.00 92.12 86 GLU A O 1
ATOM 665 N N . LEU A 1 87 ? 1.134 -9.684 2.652 1.00 91.50 87 LEU A N 1
ATOM 666 C CA . LEU A 1 87 ? 0.001 -9.493 3.560 1.00 91.50 87 LEU A CA 1
ATOM 667 C C . LEU A 1 87 ? -0.825 -10.771 3.795 1.00 91.50 87 LEU A C 1
ATOM 669 O O . LEU A 1 87 ? -1.861 -10.720 4.457 1.00 91.50 87 LEU A O 1
ATOM 673 N N . GLY A 1 88 ? -0.383 -11.920 3.278 1.00 89.38 88 GLY A N 1
ATOM 674 C CA . GLY A 1 88 ? -1.008 -13.224 3.509 1.00 89.38 88 GLY A CA 1
ATOM 675 C C . GLY A 1 88 ? -2.230 -13.521 2.635 1.00 89.38 88 GLY A C 1
ATOM 676 O O . GLY A 1 88 ? -2.941 -14.499 2.885 1.00 89.38 88 GLY A O 1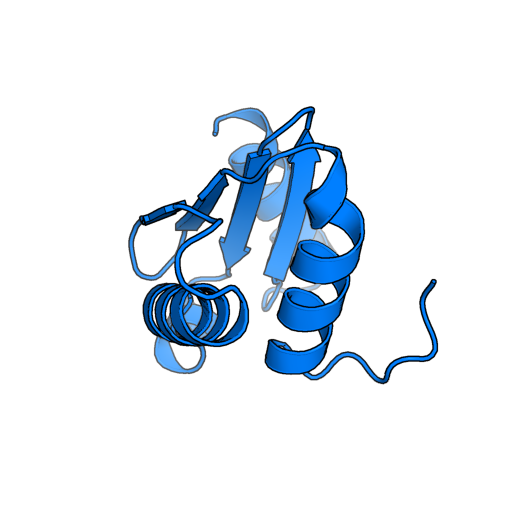
ATOM 677 N N . VAL A 1 89 ? -2.491 -12.721 1.598 1.00 87.62 89 VAL A N 1
ATOM 678 C CA . VAL A 1 89 ? -3.564 -12.997 0.637 1.00 87.62 89 VAL A CA 1
ATOM 679 C C . VAL A 1 89 ? -3.147 -14.183 -0.235 1.00 87.62 89 VAL A C 1
ATOM 681 O O . VAL A 1 89 ? -2.149 -14.137 -0.954 1.00 87.62 89 VAL A O 1
ATOM 684 N N . LYS A 1 90 ? -3.919 -15.276 -0.179 1.00 78.69 90 LYS A N 1
ATOM 685 C CA . LYS A 1 90 ? -3.700 -16.454 -1.034 1.00 78.69 90 LYS A CA 1
ATOM 686 C C . LYS A 1 90 ? -3.848 -16.031 -2.497 1.00 78.69 90 LYS A C 1
ATOM 688 O O . LYS A 1 90 ? -4.812 -15.351 -2.832 1.00 78.69 90 LYS A O 1
ATOM 693 N N . SER A 1 91 ? -2.914 -16.447 -3.356 1.00 57.03 91 SER A N 1
ATOM 694 C CA . SER A 1 91 ? -2.694 -15.924 -4.719 1.00 57.03 91 SER A CA 1
ATOM 695 C C . SER A 1 91 ? -3.809 -16.191 -5.755 1.00 57.03 91 SER A C 1
ATOM 697 O O . SER A 1 91 ? -3.516 -16.314 -6.939 1.00 57.03 91 SER A O 1
ATOM 699 N N . GLN A 1 92 ? -5.067 -16.345 -5.338 1.00 51.19 92 GLN A N 1
ATOM 700 C CA . GLN A 1 92 ? -6.223 -16.568 -6.213 1.00 51.19 92 GLN A CA 1
ATOM 701 C C . GLN A 1 92 ? -6.902 -15.275 -6.682 1.00 51.19 92 GLN A C 1
ATOM 703 O O . GLN A 1 92 ? -7.950 -15.335 -7.318 1.00 51.19 92 GLN A O 1
ATOM 708 N N . VAL A 1 93 ? -6.339 -14.111 -6.367 1.00 51.75 93 VAL A N 1
ATOM 709 C CA . VAL A 1 93 ? -6.859 -12.832 -6.848 1.00 51.75 93 VAL A CA 1
ATOM 710 C C . VAL A 1 93 ? -5.860 -12.291 -7.868 1.00 51.75 93 VAL A C 1
ATOM 712 O O . VAL A 1 93 ? -4.688 -12.140 -7.520 1.00 51.75 93 VAL A O 1
ATOM 715 N N . PHE A 1 94 ? -6.373 -12.019 -9.075 1.00 48.56 94 PHE A N 1
ATOM 716 C CA . PHE A 1 94 ? -5.732 -11.585 -10.333 1.00 48.56 94 PHE A CA 1
ATOM 717 C C . PHE A 1 94 ? -5.345 -12.699 -11.312 1.00 48.56 94 PHE A C 1
ATOM 719 O O . PHE A 1 94 ? -4.331 -13.397 -11.090 1.00 48.56 94 PHE A O 1
#